Protein AF-A0A6N7GK75-F1 (afdb_monomer)

Nearest PDB structures (foldseek):
  8dzj-assembly1_B  TM=4.860E-01  e=2.287E+00  Sulfoacidibacillus thermotolerans
  5gw9-assembly1_A  TM=3.111E-01  e=2.171E+00  Homo sapiens

Foldseek 3Di:
DDDPPVLLPLLVCLLQLLLQLLVCLVVQDDPDFDDLVSSLVSSLVSCVVVVHAPDSVRSSVSSVSSSVLLVVLCVVVVNFDPDPCTCPVSRNPDDSNRVSVSSNVSSVVSVVVSVPPDPDPPDD

Secondary structure (DSSP, 8-state):
-PPPTTTTTHHHHHHHHHHHHHHHHHHH--SSSPPHHHHHHHHHHHHHHTT-SSSHHHHHHHHHHHHHHHHHHHHHTTSS-SSSSTTHHHHHH--HHHHHHHHHHHHHHHHHHHHHS--PPPP-

pLDDT: mean 82.88, std 17.79, range [31.0, 97.69]

Structure (mmCIF, N/CA/C/O backbone):
data_AF-A0A6N7GK75-F1
#
_entry.id   AF-A0A6N7GK75-F1
#
loop_
_atom_site.group_PDB
_atom_site.id
_atom_site.type_symbol
_atom_site.label_atom_id
_atom_site.label_alt_id
_atom_site.label_comp_id
_atom_site.label_asym_id
_atom_site.label_entity_id
_atom_site.label_seq_id
_atom_site.pdbx_PDB_ins_code
_atom_site.Cartn_x
_atom_site.Cartn_y
_atom_site.Cartn_z
_atom_site.occupancy
_atom_site.B_iso_or_equiv
_atom_site.auth_seq_id
_atom_site.auth_comp_id
_atom_site.auth_asym_id
_atom_site.auth_atom_id
_atom_site.pdbx_PDB_model_num
ATOM 1 N N . MET A 1 1 ? -11.397 -17.086 -14.478 1.00 39.00 1 MET A N 1
ATOM 2 C CA . MET A 1 1 ? -11.093 -15.779 -15.097 1.00 39.00 1 MET A CA 1
ATOM 3 C C . MET A 1 1 ? -9.633 -15.848 -15.513 1.00 39.00 1 MET A C 1
ATOM 5 O O . MET A 1 1 ? -8.797 -16.042 -14.644 1.00 39.00 1 MET A O 1
ATOM 9 N N . ALA A 1 2 ? -9.339 -15.885 -16.812 1.00 31.00 2 ALA A N 1
ATOM 10 C CA . ALA A 1 2 ? -7.962 -16.003 -17.292 1.00 31.00 2 ALA A CA 1
ATOM 11 C C . ALA A 1 2 ? -7.287 -14.628 -17.196 1.00 31.00 2 ALA A C 1
ATOM 13 O O . ALA A 1 2 ? -7.790 -13.661 -17.767 1.00 31.00 2 ALA A O 1
ATOM 14 N N . TYR A 1 3 ? -6.197 -14.534 -16.434 1.00 37.91 3 TYR A N 1
ATOM 15 C CA . TYR A 1 3 ? -5.393 -13.317 -16.343 1.00 37.91 3 TYR A CA 1
ATOM 16 C C . TYR A 1 3 ? -4.619 -13.132 -17.659 1.00 37.91 3 TYR A C 1
ATOM 18 O O . TYR A 1 3 ? -4.033 -14.101 -18.144 1.00 37.91 3 TYR A O 1
ATOM 26 N N . PRO A 1 4 ? -4.612 -11.933 -18.269 1.00 38.19 4 PRO A N 1
ATOM 27 C CA . PRO A 1 4 ? -3.875 -11.699 -19.505 1.00 38.19 4 PRO A CA 1
ATOM 28 C C . PRO A 1 4 ? -2.371 -11.911 -19.280 1.00 38.19 4 PRO A C 1
ATOM 30 O O . PRO A 1 4 ? -1.820 -11.453 -18.278 1.00 38.19 4 PRO A O 1
ATOM 33 N N . GLU A 1 5 ? -1.704 -12.558 -20.240 1.00 38.81 5 GLU A N 1
ATOM 34 C CA . GLU A 1 5 ? -0.301 -13.025 -20.210 1.00 38.81 5 GLU A CA 1
ATOM 35 C C . GLU A 1 5 ? 0.775 -11.924 -20.012 1.00 38.81 5 GLU A C 1
ATOM 37 O O . GLU A 1 5 ? 1.971 -12.199 -20.029 1.00 38.81 5 GLU A O 1
ATOM 42 N N . GLY A 1 6 ? 0.381 -10.673 -19.751 1.00 37.44 6 GLY A N 1
ATOM 43 C CA . GLY A 1 6 ? 1.260 -9.575 -19.328 1.00 37.44 6 GLY A CA 1
ATOM 44 C C . GLY A 1 6 ? 1.197 -9.223 -17.833 1.00 37.44 6 GLY A C 1
ATOM 45 O O . GLY A 1 6 ? 2.103 -8.558 -17.337 1.00 37.44 6 GLY A O 1
ATOM 46 N N . ALA A 1 7 ? 0.177 -9.684 -17.098 1.00 42.62 7 ALA A N 1
ATOM 47 C CA . ALA A 1 7 ? -0.054 -9.357 -15.681 1.00 42.62 7 ALA A CA 1
ATOM 48 C C . ALA A 1 7 ? 0.894 -10.091 -14.705 1.00 42.62 7 ALA A C 1
ATOM 50 O O . ALA A 1 7 ? 0.948 -9.786 -13.517 1.00 42.62 7 ALA A O 1
ATOM 51 N N . SER A 1 8 ? 1.677 -11.054 -15.201 1.00 46.59 8 SER A N 1
ATOM 52 C CA . SER A 1 8 ? 2.423 -12.002 -14.364 1.00 46.59 8 SER A CA 1
ATOM 53 C C . SER A 1 8 ? 3.718 -11.458 -13.740 1.00 46.59 8 SER A C 1
ATOM 55 O O . SER A 1 8 ? 4.231 -12.091 -12.820 1.00 46.59 8 SER A O 1
ATOM 57 N N . ARG A 1 9 ? 4.286 -10.331 -14.205 1.00 49.16 9 ARG A N 1
ATOM 58 C CA . ARG A 1 9 ? 5.576 -9.817 -13.676 1.00 49.16 9 ARG A CA 1
ATOM 59 C C . ARG A 1 9 ? 5.445 -8.695 -12.652 1.00 49.16 9 ARG A C 1
ATOM 61 O O . ARG A 1 9 ? 6.328 -8.532 -11.816 1.00 49.16 9 ARG A O 1
ATOM 68 N N . THR A 1 10 ? 4.383 -7.905 -12.702 1.00 55.31 10 THR A N 1
ATOM 69 C CA . THR A 1 10 ? 4.203 -6.794 -11.758 1.00 55.31 10 THR A CA 1
ATOM 70 C C . THR A 1 10 ? 3.588 -7.262 -10.444 1.00 55.31 10 THR A C 1
ATOM 72 O O . THR A 1 10 ? 3.991 -6.792 -9.378 1.00 55.31 10 THR A O 1
ATOM 75 N N . TRP A 1 11 ? 2.745 -8.299 -10.491 1.00 64.69 11 TRP A N 1
ATOM 76 C CA . TRP A 1 11 ? 2.251 -8.988 -9.296 1.00 64.69 11 TRP A CA 1
ATOM 77 C C . TRP A 1 11 ? 3.385 -9.607 -8.472 1.00 64.69 11 TRP A C 1
ATOM 79 O O . TRP A 1 11 ? 3.338 -9.542 -7.249 1.00 64.69 11 TRP A O 1
ATOM 89 N N . SER A 1 12 ? 4.462 -10.107 -9.099 1.00 73.62 12 SER A N 1
ATOM 90 C CA . SER A 1 12 ? 5.619 -10.621 -8.346 1.00 73.62 12 SER A CA 1
ATOM 91 C C . SER A 1 12 ? 6.381 -9.548 -7.562 1.00 73.62 12 SER A C 1
ATOM 93 O O . SER A 1 12 ? 6.984 -9.867 -6.545 1.00 73.62 12 SER A O 1
ATOM 95 N N . THR A 1 13 ? 6.339 -8.282 -7.994 1.00 85.19 13 THR A N 1
ATOM 96 C CA . THR A 1 13 ? 6.986 -7.162 -7.282 1.00 85.19 13 THR A CA 1
ATOM 97 C C . THR A 1 13 ? 6.076 -6.483 -6.256 1.00 85.19 13 THR A C 1
ATOM 99 O O . THR A 1 13 ? 6.563 -5.791 -5.363 1.00 85.19 13 THR A O 1
ATOM 102 N N . GLY A 1 14 ? 4.759 -6.691 -6.352 1.00 90.25 14 GLY A N 1
ATOM 103 C CA . GLY A 1 14 ? 3.760 -6.107 -5.455 1.00 90.25 14 GLY A CA 1
ATOM 104 C C . GLY A 1 14 ? 4.026 -6.364 -3.964 1.00 90.25 14 GLY A C 1
ATOM 105 O O . GLY A 1 14 ? 3.971 -5.416 -3.181 1.00 90.25 14 GLY A O 1
ATOM 106 N N . PRO A 1 15 ? 4.369 -7.591 -3.523 1.00 95.44 15 PRO A N 1
ATOM 107 C CA . PRO A 1 15 ? 4.630 -7.851 -2.109 1.00 95.44 15 PRO A CA 1
ATOM 108 C C . PRO A 1 15 ? 5.823 -7.077 -1.534 1.00 95.44 15 PRO A C 1
ATOM 110 O O . PRO A 1 15 ? 5.787 -6.644 -0.378 1.00 95.44 15 PRO A O 1
ATOM 113 N N . ASP A 1 16 ? 6.875 -6.877 -2.324 1.00 95.44 16 ASP A N 1
ATOM 114 C CA . ASP A 1 16 ? 8.044 -6.103 -1.897 1.00 95.44 16 ASP A CA 1
ATOM 115 C C . ASP A 1 16 ? 7.702 -4.618 -1.809 1.00 95.44 16 ASP A C 1
ATOM 117 O O . ASP A 1 16 ? 8.013 -3.973 -0.806 1.00 95.44 16 ASP A O 1
ATOM 121 N N . LEU A 1 17 ? 6.945 -4.114 -2.788 1.00 96.44 17 LEU A N 1
ATOM 122 C CA . LEU A 1 17 ? 6.398 -2.761 -2.758 1.00 96.44 17 LEU A CA 1
ATOM 123 C C . LEU A 1 17 ? 5.495 -2.530 -1.543 1.00 96.44 17 LEU A C 1
ATOM 125 O O . LEU A 1 17 ? 5.627 -1.495 -0.903 1.00 96.44 17 LEU A O 1
ATOM 129 N N . LEU A 1 18 ? 4.626 -3.477 -1.172 1.00 97.19 18 LEU A N 1
ATOM 130 C CA . LEU A 1 18 ? 3.797 -3.369 0.036 1.00 97.19 18 LEU A CA 1
ATOM 131 C C . LEU A 1 18 ? 4.631 -3.399 1.322 1.00 97.19 18 LEU A C 1
ATOM 133 O O . LEU A 1 18 ? 4.344 -2.655 2.257 1.00 97.19 18 LEU A O 1
ATOM 137 N N . THR A 1 19 ? 5.671 -4.232 1.378 1.00 97.69 19 THR A N 1
ATOM 138 C CA . THR A 1 19 ? 6.553 -4.311 2.555 1.00 97.69 19 THR A CA 1
ATOM 139 C C . THR A 1 19 ? 7.258 -2.980 2.792 1.00 97.69 19 THR A C 1
ATOM 141 O O . THR A 1 19 ? 7.203 -2.438 3.895 1.00 97.69 19 THR A O 1
ATOM 144 N N . GLU A 1 20 ? 7.859 -2.422 1.744 1.00 97.69 20 GLU A N 1
ATOM 145 C CA . GLU A 1 20 ? 8.520 -1.122 1.815 1.00 97.69 20 GLU A CA 1
ATOM 146 C C . GLU A 1 20 ? 7.499 0.008 2.036 1.00 97.69 20 GLU A C 1
ATOM 148 O O . GLU A 1 20 ? 7.729 0.902 2.850 1.00 97.69 20 GLU A O 1
ATOM 153 N N . ALA A 1 21 ? 6.320 -0.062 1.403 1.00 97.31 21 ALA A N 1
ATOM 154 C CA . ALA A 1 21 ? 5.235 0.898 1.607 1.00 97.31 21 ALA A CA 1
ATOM 155 C C . ALA A 1 21 ? 4.816 0.979 3.080 1.00 97.31 21 ALA A C 1
ATOM 157 O O . ALA A 1 21 ? 4.630 2.080 3.594 1.00 97.31 21 ALA A O 1
ATOM 158 N N . ALA A 1 22 ? 4.703 -0.159 3.775 1.00 96.88 22 ALA A N 1
ATOM 159 C CA . ALA A 1 22 ? 4.378 -0.194 5.200 1.00 96.88 22 ALA A CA 1
ATOM 160 C C . ALA A 1 22 ? 5.416 0.561 6.048 1.00 96.88 22 ALA A C 1
ATOM 162 O O . ALA A 1 22 ? 5.038 1.298 6.961 1.00 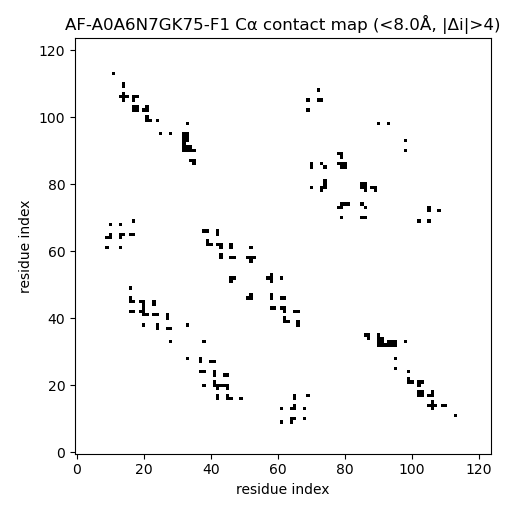96.88 22 ALA A O 1
ATOM 163 N N . ALA A 1 23 ? 6.704 0.421 5.716 1.00 96.31 23 ALA A N 1
ATOM 164 C CA . ALA A 1 23 ? 7.801 1.089 6.412 1.00 96.31 23 ALA A CA 1
ATOM 165 C C . ALA A 1 23 ? 7.832 2.606 6.158 1.00 96.31 23 ALA A C 1
ATOM 167 O O . ALA A 1 23 ? 8.092 3.378 7.082 1.00 96.31 23 ALA A O 1
ATOM 168 N N . VAL A 1 24 ? 7.524 3.054 4.933 1.00 95.69 24 VAL A N 1
ATOM 169 C CA . VAL A 1 24 ? 7.541 4.487 4.572 1.00 95.69 24 VAL A CA 1
ATOM 170 C C . VAL A 1 24 ? 6.230 5.219 4.866 1.00 95.69 24 VAL A C 1
ATOM 172 O O . VAL A 1 24 ? 6.229 6.448 4.963 1.00 95.69 24 VAL A O 1
ATOM 175 N N . LEU A 1 25 ? 5.115 4.501 5.051 1.00 94.06 25 LEU A N 1
ATOM 176 C CA . LEU A 1 25 ? 3.794 5.076 5.325 1.00 94.06 25 LEU A CA 1
ATOM 177 C C . LEU A 1 25 ? 3.772 6.124 6.459 1.00 94.06 25 LEU A C 1
ATOM 179 O O . LEU A 1 25 ? 3.168 7.174 6.239 1.00 94.06 25 LEU A O 1
ATOM 183 N N . PRO A 1 26 ? 4.428 5.942 7.629 1.00 93.88 26 PRO A N 1
ATOM 184 C CA . PRO A 1 26 ? 4.419 6.969 8.676 1.00 93.88 26 PRO A CA 1
ATOM 185 C C . PRO A 1 26 ? 5.090 8.285 8.263 1.00 93.88 26 PRO A C 1
ATOM 187 O O . PRO A 1 26 ? 4.748 9.327 8.807 1.00 93.88 26 PRO A O 1
ATOM 190 N N . ALA A 1 27 ? 6.016 8.265 7.300 1.00 93.00 27 ALA A N 1
ATOM 191 C CA . ALA A 1 27 ? 6.637 9.478 6.765 1.00 93.00 27 ALA A CA 1
ATOM 192 C C . ALA A 1 27 ? 5.800 10.142 5.653 1.00 93.00 27 ALA A C 1
ATOM 194 O O . ALA A 1 27 ? 6.089 11.269 5.244 1.00 93.00 27 ALA A O 1
ATOM 195 N N . VAL A 1 28 ? 4.798 9.436 5.120 1.00 93.19 28 VAL A N 1
ATOM 196 C CA . VAL A 1 28 ? 3.859 9.948 4.109 1.00 93.19 28 VAL A CA 1
ATOM 197 C C . VAL A 1 28 ? 2.612 10.522 4.767 1.00 93.19 28 VAL A C 1
ATOM 199 O O . VAL A 1 28 ? 2.128 11.577 4.359 1.00 93.19 28 VAL A O 1
ATOM 202 N N . VAL A 1 29 ? 2.096 9.830 5.781 1.00 90.62 29 VAL A N 1
ATOM 203 C CA . VAL A 1 29 ? 0.931 10.264 6.546 1.00 90.62 29 VAL A CA 1
ATOM 204 C C . VAL A 1 29 ? 1.354 11.424 7.444 1.00 90.62 29 VAL A C 1
ATOM 206 O O . VAL A 1 29 ? 2.269 11.304 8.253 1.00 90.62 29 VAL A O 1
ATOM 209 N N . GLY A 1 30 ? 0.706 12.575 7.270 1.00 80.56 30 GLY A N 1
ATOM 210 C CA . GLY A 1 30 ? 0.916 13.738 8.130 1.00 80.56 30 GLY A CA 1
ATOM 211 C C . GLY A 1 30 ? 0.255 13.564 9.503 1.00 80.56 30 GLY A C 1
ATOM 212 O O . GLY A 1 30 ? 0.225 12.485 10.088 1.00 80.56 30 GLY A O 1
ATOM 213 N N . ARG A 1 31 ? -0.333 14.642 10.031 1.00 76.69 31 ARG A N 1
ATOM 214 C CA . ARG A 1 31 ? -1.187 14.563 11.226 1.00 76.69 31 ARG A CA 1
ATOM 215 C C . ARG A 1 31 ? -2.623 14.270 10.790 1.00 76.69 31 ARG A C 1
ATOM 217 O O . ARG A 1 31 ? -3.260 15.147 10.215 1.00 76.69 31 ARG A O 1
ATOM 224 N N . GLY A 1 32 ? -3.127 13.063 11.047 1.00 80.94 32 GLY A N 1
ATOM 225 C CA . GLY A 1 32 ? -4.520 12.712 10.755 1.00 80.94 32 GLY A CA 1
ATOM 226 C C . GLY A 1 32 ? -4.753 11.233 10.433 1.00 80.94 32 GLY A C 1
ATOM 227 O O . GLY A 1 32 ? -3.827 10.427 10.541 1.00 80.94 32 GLY A O 1
ATOM 228 N N . PRO A 1 33 ? -5.996 10.872 10.061 1.00 85.75 33 PRO A N 1
ATOM 229 C CA . PRO A 1 33 ? -6.325 9.528 9.602 1.00 85.75 33 PRO A CA 1
ATOM 230 C C . PRO A 1 33 ? -5.655 9.237 8.257 1.00 85.75 33 PRO A C 1
ATOM 232 O O . PRO A 1 33 ? -5.527 10.129 7.415 1.00 85.75 33 PRO A O 1
ATOM 235 N N . VAL A 1 34 ? -5.276 7.976 8.045 1.00 90.19 34 VAL A N 1
ATOM 236 C CA . VAL A 1 34 ? -4.666 7.538 6.786 1.00 90.19 34 VAL A CA 1
ATOM 237 C C . VAL A 1 34 ? -5.702 7.609 5.668 1.00 90.19 34 VAL A C 1
ATOM 239 O O . VAL A 1 34 ? -6.810 7.085 5.777 1.00 90.19 34 VAL A O 1
ATOM 242 N N . ARG A 1 35 ? -5.331 8.230 4.554 1.00 90.44 35 ARG A N 1
ATOM 243 C CA . ARG A 1 35 ? -6.147 8.316 3.343 1.00 90.44 35 ARG A CA 1
ATOM 244 C C . ARG A 1 35 ? -5.638 7.357 2.280 1.00 90.44 35 ARG A C 1
ATOM 246 O O . ARG A 1 35 ? -4.450 7.075 2.179 1.00 90.44 35 ARG A O 1
ATOM 253 N N . TRP A 1 36 ? -6.539 6.945 1.392 1.00 90.06 36 TRP A N 1
ATOM 254 C CA . TRP A 1 36 ? -6.206 6.069 0.262 1.00 90.06 36 TRP A CA 1
ATOM 255 C C . TRP A 1 36 ? -5.047 6.604 -0.596 1.00 90.06 36 TRP A C 1
ATOM 257 O O . TRP A 1 36 ? -4.143 5.866 -0.972 1.00 90.06 36 TRP A O 1
ATOM 267 N N . VAL A 1 37 ? -5.033 7.919 -0.836 1.00 91.69 37 VAL A N 1
ATOM 268 C CA . VAL A 1 37 ? -3.969 8.598 -1.592 1.00 91.69 37 VAL A CA 1
ATOM 269 C C . VAL A 1 37 ? -2.600 8.520 -0.907 1.00 91.69 37 VAL A C 1
ATOM 271 O O . VAL A 1 37 ? -1.578 8.537 -1.580 1.00 91.69 37 VAL A O 1
ATOM 274 N N . GLU A 1 38 ? -2.558 8.413 0.422 1.00 94.56 38 GLU A N 1
ATOM 275 C CA . GLU A 1 38 ? -1.307 8.299 1.181 1.00 94.56 38 GLU A CA 1
ATOM 276 C C . GLU A 1 38 ? -0.739 6.883 1.086 1.00 94.56 38 GLU A C 1
ATOM 278 O O . GLU A 1 38 ? 0.474 6.723 1.006 1.00 94.56 38 GLU A O 1
ATOM 283 N N . ILE A 1 39 ? -1.603 5.867 0.999 1.00 94.62 39 ILE A N 1
ATOM 284 C CA . ILE A 1 39 ? -1.189 4.485 0.722 1.00 94.62 39 ILE A CA 1
ATOM 285 C C . ILE A 1 39 ? -0.609 4.397 -0.692 1.00 94.62 39 ILE A C 1
ATOM 287 O O . ILE A 1 39 ? 0.502 3.904 -0.864 1.00 94.62 39 ILE A O 1
ATOM 291 N N . HIS A 1 40 ? -1.301 4.955 -1.693 1.00 95.38 40 HIS A N 1
ATOM 292 C CA . HIS A 1 40 ? -0.778 5.038 -3.063 1.00 95.38 40 HIS A CA 1
ATOM 293 C C . HIS A 1 40 ? 0.577 5.757 -3.120 1.00 95.38 40 HIS A C 1
ATOM 295 O O . HIS A 1 40 ? 1.536 5.249 -3.698 1.00 95.38 40 HIS A O 1
ATOM 301 N N . ALA A 1 41 ? 0.691 6.907 -2.450 1.00 96.56 41 ALA A N 1
ATOM 302 C CA . ALA A 1 41 ? 1.934 7.665 -2.387 1.00 96.56 41 ALA A CA 1
ATOM 303 C C . ALA A 1 41 ? 3.062 6.900 -1.671 1.00 96.56 41 ALA A C 1
ATOM 305 O O . ALA A 1 41 ? 4.216 6.995 -2.094 1.00 96.56 41 ALA A O 1
ATOM 306 N N . ALA A 1 42 ? 2.753 6.134 -0.621 1.00 97.50 42 ALA A N 1
ATOM 307 C CA . ALA A 1 42 ? 3.714 5.265 0.057 1.00 97.50 42 ALA A CA 1
ATOM 308 C C . ALA A 1 42 ? 4.219 4.150 -0.868 1.00 97.50 42 ALA A C 1
ATOM 310 O O . ALA A 1 42 ? 5.427 3.940 -0.952 1.00 97.50 42 ALA A O 1
ATOM 311 N N . ILE A 1 43 ? 3.333 3.515 -1.637 1.00 97.50 43 ILE A N 1
ATOM 312 C CA . ILE A 1 43 ? 3.707 2.501 -2.635 1.00 97.50 43 ILE A CA 1
ATOM 313 C C . ILE A 1 43 ? 4.556 3.116 -3.757 1.00 97.50 43 ILE A C 1
ATOM 315 O O . ILE A 1 43 ? 5.586 2.564 -4.141 1.00 97.50 43 ILE A O 1
ATOM 319 N N . TYR A 1 44 ? 4.185 4.294 -4.263 1.00 97.25 44 TYR A N 1
ATOM 320 C CA . TYR A 1 44 ? 4.995 4.996 -5.259 1.00 97.25 44 TYR A CA 1
ATOM 321 C C . TYR A 1 44 ? 6.395 5.339 -4.720 1.00 97.25 44 TYR A C 1
ATOM 323 O O . TYR A 1 44 ? 7.393 5.187 -5.429 1.00 97.25 44 TYR A O 1
ATOM 331 N N . ARG A 1 45 ? 6.497 5.780 -3.457 1.00 97.69 45 ARG A N 1
ATOM 332 C CA . ARG A 1 45 ? 7.793 6.016 -2.803 1.00 97.69 45 ARG A CA 1
ATOM 333 C C . ARG A 1 45 ? 8.588 4.725 -2.636 1.00 97.69 45 ARG A C 1
ATOM 335 O O . ARG A 1 45 ? 9.776 4.751 -2.929 1.00 97.69 45 ARG A O 1
ATOM 342 N N . ALA A 1 46 ? 7.946 3.620 -2.267 1.00 97.38 46 ALA A N 1
ATOM 343 C CA . ALA A 1 46 ? 8.578 2.305 -2.216 1.00 97.38 46 ALA A CA 1
ATOM 344 C C . ALA A 1 46 ? 9.180 1.905 -3.572 1.00 97.38 46 ALA A C 1
ATOM 346 O O . ALA A 1 46 ? 10.337 1.495 -3.634 1.00 97.38 46 ALA A O 1
ATOM 347 N N . ALA A 1 47 ? 8.452 2.119 -4.675 1.00 95.94 47 ALA A N 1
ATOM 348 C CA . ALA A 1 47 ? 8.976 1.864 -6.016 1.00 95.94 47 ALA A CA 1
ATOM 349 C C . ALA A 1 47 ? 10.218 2.716 -6.325 1.00 95.94 47 ALA A C 1
ATOM 351 O O . ALA A 1 47 ? 11.183 2.215 -6.899 1.00 95.94 47 ALA A O 1
ATOM 352 N N . CYS A 1 48 ? 10.227 3.988 -5.910 1.00 95.81 48 CYS A N 1
ATOM 353 C CA . CYS A 1 48 ? 11.410 4.842 -6.022 1.00 95.81 48 CYS A CA 1
ATOM 354 C C . CYS A 1 48 ? 12.585 4.328 -5.172 1.00 95.81 48 CYS A C 1
ATOM 356 O O . CYS A 1 48 ? 13.695 4.251 -5.692 1.00 95.81 48 CYS A O 1
ATOM 358 N N . THR A 1 49 ? 12.353 3.968 -3.905 1.00 95.81 49 THR A N 1
ATOM 359 C CA . THR A 1 49 ? 13.393 3.480 -2.980 1.00 95.81 49 THR A CA 1
ATOM 360 C C . THR A 1 49 ? 14.037 2.190 -3.480 1.00 95.81 49 THR A C 1
ATOM 362 O O . THR A 1 49 ? 15.258 2.068 -3.477 1.00 95.81 49 THR A O 1
ATOM 365 N N . LEU A 1 50 ? 13.227 1.249 -3.968 1.00 94.00 50 LEU A N 1
ATOM 366 C CA . LEU A 1 50 ? 13.694 -0.045 -4.469 1.00 94.00 50 LEU A CA 1
ATOM 367 C C . LEU A 1 50 ? 14.271 0.027 -5.893 1.00 94.00 50 LEU A C 1
ATOM 369 O O . LEU A 1 50 ? 14.669 -0.996 -6.447 1.00 94.00 50 LEU A O 1
ATOM 373 N N . GLY A 1 51 ? 14.288 1.207 -6.522 1.00 92.56 51 GLY A N 1
ATOM 374 C CA . GLY A 1 51 ? 14.734 1.360 -7.909 1.00 92.56 51 GLY A CA 1
ATOM 375 C C . GLY A 1 51 ? 13.846 0.627 -8.923 1.00 92.56 51 GLY A C 1
ATOM 376 O O . GLY A 1 51 ? 14.293 0.312 -10.026 1.00 92.56 51 GLY A O 1
ATOM 377 N N . MET A 1 52 ? 12.589 0.348 -8.571 1.00 92.38 52 MET A N 1
ATOM 378 C CA . MET A 1 52 ? 11.626 -0.313 -9.446 1.00 92.38 52 MET A CA 1
ATOM 379 C C . MET A 1 52 ? 10.991 0.691 -10.413 1.00 92.38 52 MET A C 1
ATOM 381 O O . MET A 1 52 ? 10.773 1.863 -10.100 1.00 92.38 52 MET A O 1
ATOM 385 N N . GLY A 1 53 ? 10.670 0.223 -11.620 1.00 89.19 53 GLY A N 1
ATOM 386 C CA . GLY A 1 53 ? 10.102 1.059 -12.674 1.00 89.19 53 GLY A CA 1
ATOM 387 C C . GLY A 1 53 ? 11.140 1.946 -13.378 1.00 89.19 53 GLY A C 1
ATOM 388 O O . GLY A 1 53 ? 11.890 2.712 -12.771 1.00 89.19 53 GLY A O 1
ATOM 389 N N . ARG A 1 54 ? 11.142 1.855 -14.711 1.00 89.50 54 ARG A N 1
ATOM 390 C CA . ARG A 1 54 ? 12.092 2.542 -15.609 1.00 89.50 54 ARG A CA 1
ATOM 391 C C . ARG A 1 54 ? 11.958 4.067 -15.593 1.00 89.50 54 ARG A C 1
ATOM 393 O O . ARG A 1 54 ? 12.943 4.776 -15.743 1.00 89.50 54 ARG A O 1
ATOM 400 N N . ASP A 1 55 ? 10.740 4.558 -15.415 1.00 93.31 55 ASP A N 1
ATOM 401 C CA . ASP A 1 55 ? 10.394 5.972 -15.465 1.00 93.31 55 ASP A CA 1
ATOM 402 C C . ASP A 1 55 ? 9.207 6.270 -14.534 1.00 93.31 55 ASP A C 1
ATOM 404 O O . ASP A 1 55 ? 8.629 5.374 -13.908 1.00 93.31 55 ASP A O 1
ATOM 408 N N . ARG A 1 56 ? 8.844 7.553 -14.423 1.00 94.62 56 ARG A N 1
ATOM 409 C CA . ARG A 1 56 ? 7.718 7.995 -13.589 1.00 94.62 56 ARG A CA 1
ATOM 410 C C . ARG A 1 56 ? 6.388 7.318 -13.981 1.00 94.62 56 ARG A C 1
ATOM 412 O O . ARG A 1 56 ? 5.728 6.817 -13.072 1.00 94.62 56 ARG A O 1
ATOM 419 N N . PRO A 1 57 ? 5.975 7.262 -15.264 1.00 95.12 57 PRO A N 1
ATOM 420 C CA . PRO A 1 57 ? 4.758 6.546 -15.663 1.00 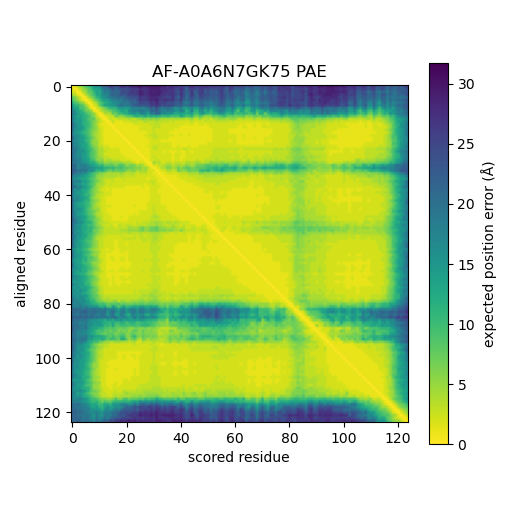95.12 57 PRO A CA 1
ATOM 421 C C . PRO A 1 57 ? 4.747 5.064 -15.273 1.00 95.12 57 PRO A C 1
ATOM 423 O O . PRO A 1 57 ? 3.721 4.542 -14.848 1.00 95.12 57 PRO A O 1
ATOM 426 N N . HIS A 1 58 ? 5.877 4.368 -15.393 1.00 91.94 58 HIS A N 1
ATOM 427 C CA . HIS A 1 58 ? 5.991 2.970 -14.994 1.00 91.94 58 HIS A CA 1
ATOM 428 C C . HIS A 1 58 ? 5.854 2.804 -13.475 1.00 91.94 58 HIS A C 1
ATOM 430 O O . HIS A 1 58 ? 5.136 1.914 -13.036 1.00 91.94 58 HIS A O 1
ATOM 436 N N . ARG A 1 59 ? 6.453 3.686 -12.667 1.00 93.81 59 ARG A N 1
ATOM 437 C CA . ARG A 1 59 ? 6.294 3.654 -11.200 1.00 93.81 59 ARG A CA 1
ATOM 438 C C . ARG A 1 59 ? 4.865 3.920 -10.746 1.00 93.81 59 ARG A C 1
ATOM 440 O O . ARG A 1 59 ? 4.407 3.282 -9.808 1.00 93.81 59 ARG A O 1
ATOM 447 N N . LEU A 1 60 ? 4.164 4.840 -11.409 1.00 93.88 60 LEU A N 1
ATOM 448 C CA . LEU A 1 60 ? 2.749 5.091 -11.129 1.00 93.88 60 LEU A CA 1
ATOM 449 C C . LEU A 1 60 ? 1.896 3.858 -11.437 1.00 93.88 60 LEU A C 1
ATOM 451 O O . LEU A 1 60 ? 1.111 3.465 -10.588 1.00 93.88 60 LEU A O 1
ATOM 455 N N . ARG A 1 61 ? 2.130 3.195 -12.578 1.00 93.50 6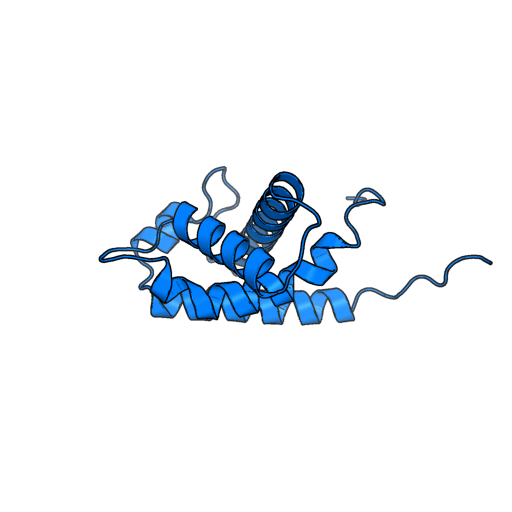1 ARG A N 1
ATOM 456 C CA . ARG A 1 61 ? 1.448 1.932 -12.903 1.00 93.50 61 ARG A CA 1
ATOM 457 C C . ARG A 1 61 ? 1.716 0.833 -11.878 1.00 93.50 61 ARG A C 1
ATOM 459 O O . ARG A 1 61 ? 0.775 0.207 -11.419 1.00 93.50 61 ARG A O 1
ATOM 466 N N . LEU A 1 62 ? 2.973 0.645 -11.464 1.00 93.06 62 LEU A N 1
ATOM 467 C CA . LEU A 1 62 ? 3.310 -0.307 -10.396 1.00 93.06 62 LEU A CA 1
ATOM 468 C C . LEU A 1 62 ? 2.578 0.021 -9.090 1.00 93.06 62 LEU A C 1
ATOM 470 O O . LEU A 1 62 ? 2.127 -0.887 -8.396 1.00 93.06 62 LEU A O 1
ATOM 474 N N . ALA A 1 63 ? 2.459 1.309 -8.756 1.00 94.69 63 ALA A N 1
ATOM 475 C CA . ALA A 1 63 ? 1.732 1.745 -7.574 1.00 94.69 63 ALA A CA 1
ATOM 476 C C . ALA A 1 63 ? 0.223 1.488 -7.673 1.00 94.69 63 ALA A C 1
ATOM 478 O O . ALA A 1 63 ? -0.351 1.002 -6.702 1.00 94.69 63 ALA A O 1
ATOM 479 N N . ASP A 1 64 ? -0.395 1.759 -8.825 1.00 92.81 64 ASP A N 1
ATOM 480 C CA . ASP A 1 64 ? -1.809 1.460 -9.084 1.00 92.81 64 ASP A CA 1
ATOM 481 C C . ASP A 1 64 ? -2.076 -0.050 -8.976 1.00 92.81 64 ASP A C 1
ATOM 483 O O . ASP A 1 64 ? -2.914 -0.476 -8.189 1.00 92.81 64 ASP A O 1
ATOM 487 N N . GLU A 1 65 ? -1.289 -0.873 -9.671 1.00 92.88 65 GLU A N 1
ATOM 488 C CA . GLU A 1 65 ? -1.443 -2.335 -9.674 1.00 92.88 65 GLU A CA 1
ATOM 489 C C . GLU A 1 65 ? -1.221 -2.950 -8.281 1.00 92.88 65 GLU A C 1
ATOM 491 O O . GLU A 1 65 ? -1.929 -3.866 -7.865 1.00 92.88 65 GLU A O 1
ATOM 496 N N . THR A 1 66 ? -0.259 -2.426 -7.519 1.00 94.38 66 THR A N 1
ATOM 497 C CA . THR A 1 66 ? -0.004 -2.876 -6.141 1.00 94.38 66 THR A CA 1
ATOM 498 C C . THR A 1 66 ? -1.114 -2.427 -5.188 1.00 94.38 66 THR A C 1
ATOM 500 O O . THR A 1 66 ? -1.423 -3.119 -4.217 1.00 94.38 66 THR A O 1
ATOM 503 N N . LEU A 1 67 ? -1.734 -1.275 -5.449 1.00 93.00 67 LEU A N 1
ATOM 504 C CA . LEU A 1 67 ? -2.878 -0.795 -4.682 1.00 93.00 67 LEU A CA 1
ATOM 505 C C . LEU A 1 67 ? -4.140 -1.618 -4.969 1.00 93.00 67 LEU A C 1
ATOM 507 O O . LEU A 1 67 ? -4.906 -1.887 -4.042 1.00 93.00 67 LEU A O 1
ATOM 511 N N . ASP A 1 68 ? -4.328 -2.072 -6.207 1.00 91.00 68 ASP A N 1
ATOM 512 C CA . ASP A 1 68 ? -5.365 -3.045 -6.563 1.00 91.00 68 ASP A CA 1
ATOM 513 C C . ASP A 1 68 ? -5.116 -4.380 -5.844 1.00 91.00 68 ASP A C 1
ATOM 515 O O . ASP A 1 68 ? -6.005 -4.893 -5.168 1.00 91.00 68 ASP A O 1
ATOM 519 N N . MET A 1 69 ? -3.873 -4.874 -5.839 1.00 91.94 69 MET A N 1
ATOM 520 C CA . MET A 1 69 ? -3.482 -6.077 -5.090 1.00 91.94 69 MET A CA 1
ATOM 521 C C . MET A 1 69 ? -3.751 -5.945 -3.574 1.00 91.94 69 MET A C 1
ATOM 523 O O . MET A 1 69 ? -4.204 -6.883 -2.910 1.00 91.94 69 MET A O 1
ATOM 527 N N . PHE A 1 70 ? -3.495 -4.770 -2.992 1.00 93.06 70 PHE A N 1
ATOM 528 C CA . PHE A 1 70 ? -3.843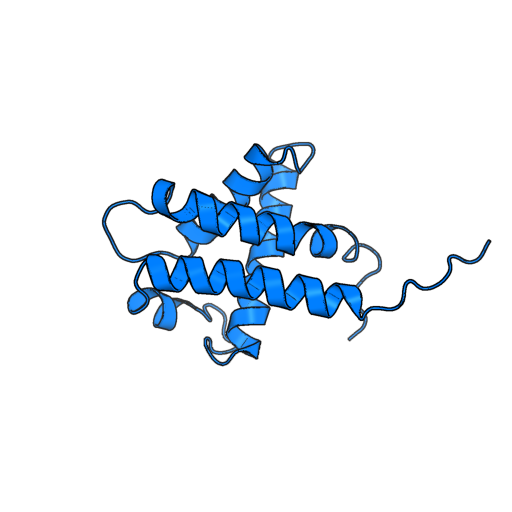 -4.491 -1.597 1.00 93.06 70 PHE A CA 1
ATOM 529 C C . PHE A 1 70 ? -5.358 -4.455 -1.376 1.00 93.06 70 PHE A C 1
ATOM 531 O O . PHE A 1 70 ? -5.851 -4.957 -0.368 1.00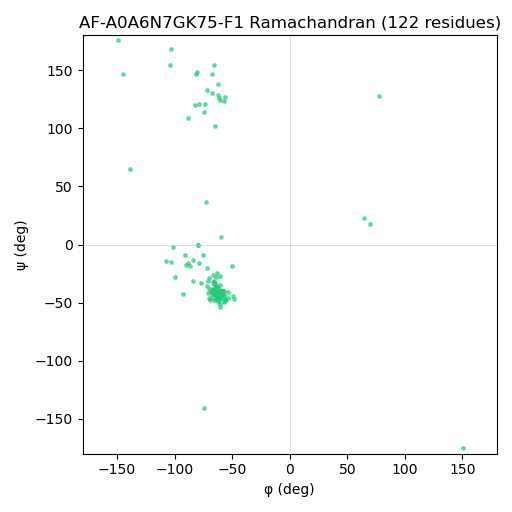 93.06 70 PHE A O 1
ATOM 538 N N . THR A 1 71 ? -6.101 -3.889 -2.323 1.00 90.75 71 THR A N 1
ATOM 539 C CA . THR A 1 71 ? -7.565 -3.846 -2.292 1.00 90.75 71 THR A CA 1
ATOM 540 C C . THR A 1 71 ? -8.163 -5.246 -2.286 1.00 90.75 71 THR A C 1
ATOM 542 O O . THR A 1 71 ? -9.015 -5.534 -1.446 1.00 90.75 71 THR A O 1
ATOM 545 N N . ASP A 1 72 ? -7.672 -6.123 -3.158 1.00 90.00 72 ASP A N 1
ATOM 546 C CA . ASP A 1 72 ? -8.099 -7.518 -3.235 1.00 90.00 72 ASP A CA 1
ATOM 547 C C . ASP A 1 72 ? -7.856 -8.250 -1.910 1.00 90.00 72 ASP A C 1
ATOM 549 O O . ASP A 1 72 ? -8.731 -8.980 -1.440 1.00 90.00 72 ASP A O 1
ATOM 553 N N . TYR A 1 73 ? -6.723 -7.986 -1.247 1.00 92.06 73 TYR A N 1
ATOM 554 C CA . TYR A 1 73 ? -6.471 -8.502 0.101 1.00 92.06 73 TYR A CA 1
ATOM 555 C C . TYR A 1 73 ? -7.482 -7.978 1.129 1.00 92.06 73 TYR A C 1
ATOM 557 O O . TYR A 1 73 ? -7.992 -8.747 1.940 1.00 92.06 73 TYR A O 1
ATOM 565 N N . LEU A 1 74 ? -7.792 -6.677 1.125 1.00 91.62 74 LEU A N 1
ATOM 566 C CA . LEU A 1 74 ? -8.762 -6.122 2.075 1.00 91.62 74 LEU A CA 1
ATOM 567 C C . LEU A 1 74 ? -10.149 -6.750 1.895 1.00 91.62 74 LEU A C 1
ATOM 569 O O . LEU A 1 74 ? -10.834 -7.009 2.885 1.00 91.62 74 LEU A O 1
ATOM 573 N N . VAL A 1 75 ? -10.555 -7.011 0.652 1.00 89.25 75 VAL A N 1
ATOM 574 C CA . VAL A 1 75 ? -11.822 -7.684 0.349 1.00 89.25 75 VAL A CA 1
ATOM 575 C C . VAL A 1 75 ? -11.778 -9.150 0.786 1.00 89.25 75 VAL A C 1
ATOM 577 O O . VAL A 1 75 ? -12.693 -9.598 1.477 1.00 89.25 75 VAL A O 1
ATOM 580 N N . SER A 1 76 ? -10.718 -9.893 0.452 1.00 89.25 76 SER A N 1
ATOM 581 C CA . SER A 1 76 ? -10.595 -11.314 0.814 1.00 89.25 76 SER A CA 1
ATOM 582 C C . SER A 1 76 ? -10.489 -11.537 2.327 1.00 89.25 76 SER A C 1
ATOM 584 O O . SER A 1 76 ? -11.016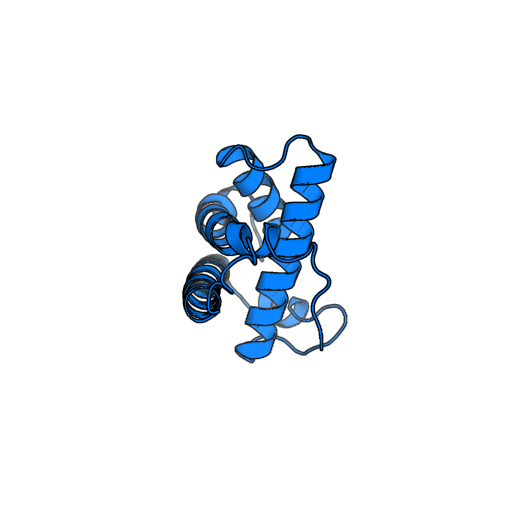 -12.521 2.844 1.00 89.25 76 SER A O 1
ATOM 586 N N . ALA A 1 77 ? -9.887 -10.592 3.053 1.00 89.50 77 ALA A N 1
ATOM 587 C CA . ALA A 1 77 ? -9.798 -10.589 4.510 1.00 89.50 77 ALA A CA 1
ATOM 588 C C . ALA A 1 77 ? -11.080 -10.091 5.211 1.00 89.50 77 ALA A C 1
ATOM 590 O O . ALA A 1 77 ? -11.111 -10.020 6.440 1.00 89.50 77 ALA A O 1
ATOM 591 N N . GLY A 1 78 ? -12.126 -9.710 4.464 1.00 88.31 78 GLY A N 1
ATOM 592 C CA . GLY A 1 78 ? -13.381 -9.192 5.022 1.00 88.31 78 GLY A CA 1
ATOM 593 C C . GLY A 1 78 ? -13.267 -7.805 5.668 1.00 88.31 78 GLY A C 1
ATOM 594 O O . GLY A 1 78 ? -14.133 -7.415 6.447 1.00 88.31 78 GLY A O 1
ATOM 595 N N . LEU A 1 79 ? -12.203 -7.055 5.363 1.00 86.69 79 LEU A N 1
ATOM 596 C CA . LEU A 1 79 ? -11.943 -5.707 5.885 1.00 86.69 79 LEU A CA 1
ATOM 597 C C . LEU A 1 79 ? -12.582 -4.605 5.029 1.00 86.69 79 LEU A C 1
ATOM 599 O O . LEU A 1 79 ? -12.679 -3.459 5.468 1.00 86.69 79 LEU A O 1
ATOM 603 N N . ALA A 1 80 ? -12.993 -4.936 3.807 1.00 85.00 80 ALA A N 1
ATOM 604 C CA . ALA A 1 80 ? -13.547 -4.002 2.842 1.00 85.00 80 ALA A CA 1
ATOM 605 C C . ALA A 1 80 ? -14.656 -4.649 1.997 1.00 85.00 80 ALA A C 1
ATOM 607 O O . ALA A 1 80 ? -14.597 -5.832 1.670 1.00 85.00 80 ALA A O 1
ATOM 608 N N . GLU A 1 81 ? -15.666 -3.867 1.610 1.00 79.50 81 GLU A N 1
ATOM 609 C CA . GLU A 1 81 ? -16.714 -4.330 0.688 1.00 79.50 81 GLU A CA 1
ATOM 610 C C . GLU A 1 81 ? -16.235 -4.262 -0.770 1.00 79.50 81 GLU A C 1
ATOM 612 O O . GLU A 1 81 ? -15.554 -3.305 -1.109 1.00 79.50 81 GLU A O 1
ATOM 617 N N . PRO A 1 82 ? -16.671 -5.147 -1.685 1.00 67.94 82 PRO A N 1
ATOM 618 C CA . PRO A 1 82 ? -16.250 -5.164 -3.098 1.00 67.94 82 PRO A CA 1
ATOM 619 C C . PRO A 1 82 ? -16.826 -4.019 -3.975 1.00 67.94 82 PRO A C 1
ATOM 621 O O . PRO A 1 82 ? -17.165 -4.212 -5.141 1.00 67.94 82 PRO A O 1
ATOM 624 N N . ARG A 1 83 ? -16.982 -2.800 -3.440 1.00 66.06 83 ARG A N 1
ATOM 625 C CA . ARG A 1 83 ? -17.540 -1.620 -4.138 1.00 66.06 83 ARG A CA 1
ATOM 626 C C . ARG A 1 83 ? -16.440 -0.637 -4.561 1.00 66.06 83 ARG A C 1
ATOM 628 O O . ARG A 1 83 ? -15.325 -0.713 -4.075 1.00 66.06 83 ARG A O 1
ATOM 635 N N . LYS A 1 84 ? -16.770 0.355 -5.408 1.00 57.03 84 LYS A N 1
ATOM 636 C CA . LYS A 1 84 ? -15.838 1.347 -6.017 1.0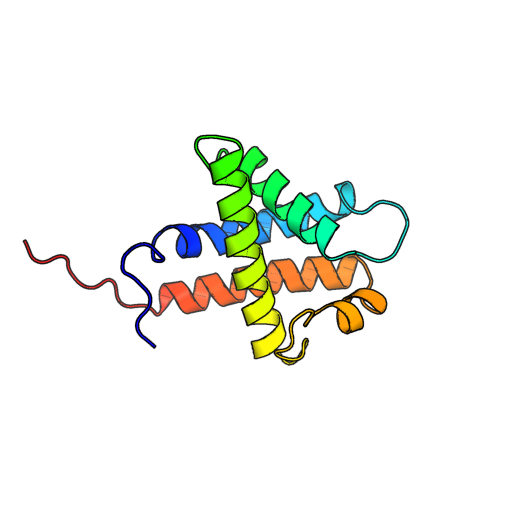0 57.03 84 LYS A CA 1
ATOM 637 C C . LYS A 1 84 ? -14.876 2.077 -5.053 1.00 57.03 84 LYS A C 1
ATOM 639 O O . LYS A 1 84 ? -13.893 2.648 -5.515 1.00 57.03 84 LYS A O 1
ATOM 644 N N . HIS A 1 85 ? -15.144 2.092 -3.745 1.00 62.00 85 HIS A N 1
ATOM 645 C CA . HIS A 1 85 ? -14.276 2.684 -2.717 1.00 62.00 85 HIS A CA 1
ATOM 646 C C . HIS A 1 85 ? -14.208 1.787 -1.471 1.00 62.00 85 HIS A C 1
ATOM 648 O O . HIS A 1 85 ? -14.676 2.177 -0.398 1.00 62.00 85 HIS A O 1
ATOM 654 N N . PRO A 1 86 ? -13.637 0.587 -1.615 1.00 60.56 86 PRO A N 1
ATOM 655 C CA . PRO A 1 86 ? -13.870 -0.539 -0.715 1.00 60.56 86 PRO A CA 1
ATOM 656 C C . PRO A 1 86 ? -13.327 -0.265 0.700 1.00 60.56 86 PRO A C 1
ATOM 658 O O . PRO A 1 86 ? -13.924 -0.661 1.698 1.00 60.56 86 PRO A O 1
ATOM 661 N N . ALA A 1 87 ? -12.252 0.522 0.800 1.00 65.19 87 ALA A N 1
ATOM 662 C CA . ALA A 1 87 ? -11.524 0.759 2.041 1.00 65.19 87 ALA A CA 1
ATOM 663 C C . ALA A 1 87 ? -11.829 2.096 2.744 1.00 65.19 87 ALA A C 1
ATOM 665 O O . ALA A 1 87 ? -11.264 2.352 3.806 1.00 65.19 87 ALA A O 1
ATOM 666 N N . ARG A 1 88 ? -12.679 2.983 2.192 1.00 69.06 88 ARG A N 1
ATOM 667 C CA . ARG A 1 88 ? -12.892 4.328 2.784 1.00 69.06 88 ARG A CA 1
ATOM 668 C C . ARG A 1 88 ? -13.471 4.266 4.199 1.00 69.06 88 ARG A C 1
ATOM 670 O O . ARG A 1 88 ? -13.032 5.029 5.053 1.00 69.06 88 ARG A O 1
ATOM 677 N N . GLY A 1 89 ? -14.426 3.365 4.437 1.00 70.62 89 GLY A N 1
ATOM 678 C CA . GLY A 1 89 ? -15.026 3.170 5.760 1.00 70.62 89 GLY A CA 1
ATOM 679 C C . GLY A 1 89 ? -14.033 2.588 6.766 1.00 70.62 89 GLY A C 1
ATOM 680 O O . GLY A 1 89 ? -13.899 3.109 7.867 1.00 70.62 89 GLY A O 1
ATOM 681 N N . TRP A 1 90 ? -13.273 1.569 6.356 1.00 77.75 90 TRP A N 1
ATOM 682 C CA . TRP A 1 90 ? -12.242 0.956 7.195 1.00 77.75 90 TRP A CA 1
ATOM 683 C C . TRP A 1 90 ? -11.127 1.946 7.562 1.00 77.75 90 TRP A C 1
ATOM 685 O O . TRP A 1 90 ? -10.794 2.092 8.736 1.00 77.75 90 TRP A O 1
ATOM 695 N N . LEU A 1 91 ? -10.599 2.692 6.587 1.00 80.81 91 LEU A N 1
ATOM 696 C CA . LEU A 1 91 ? -9.527 3.666 6.816 1.00 80.81 91 LEU A CA 1
ATOM 697 C C . LEU A 1 91 ? -9.934 4.837 7.707 1.00 80.81 91 LEU A C 1
ATOM 699 O O . LEU A 1 91 ? -9.105 5.328 8.466 1.00 80.81 91 LEU A O 1
ATOM 703 N N . ALA A 1 92 ? -11.196 5.269 7.652 1.00 75.06 92 ALA A N 1
ATOM 704 C CA . ALA A 1 92 ? -11.689 6.341 8.516 1.00 75.06 92 ALA A CA 1
ATOM 705 C C . ALA A 1 92 ? -11.590 5.987 10.010 1.00 75.06 92 ALA A C 1
ATOM 707 O O . ALA A 1 92 ? -11.464 6.880 10.847 1.00 75.06 92 ALA A O 1
ATOM 708 N N . CYS A 1 93 ? -11.624 4.693 10.337 1.00 78.56 93 CYS A N 1
ATOM 709 C CA . CYS A 1 93 ? -11.556 4.188 11.706 1.00 78.56 93 CYS A CA 1
ATOM 710 C C . CYS A 1 93 ? -10.214 3.517 12.039 1.00 78.56 93 CYS A C 1
ATOM 712 O O . CYS A 1 93 ? -9.925 3.277 13.211 1.00 78.56 93 CYS A O 1
ATOM 714 N N . ALA A 1 94 ? -9.385 3.205 11.040 1.00 77.38 94 ALA A N 1
ATOM 715 C CA . ALA A 1 94 ? -8.099 2.554 11.242 1.00 77.38 94 ALA A CA 1
ATOM 716 C C . ALA A 1 94 ? -7.013 3.575 11.621 1.00 77.38 94 ALA A C 1
ATOM 718 O O . ALA A 1 94 ? -6.680 4.482 10.860 1.00 77.38 94 ALA A O 1
ATOM 719 N N . GLY A 1 95 ? -6.406 3.400 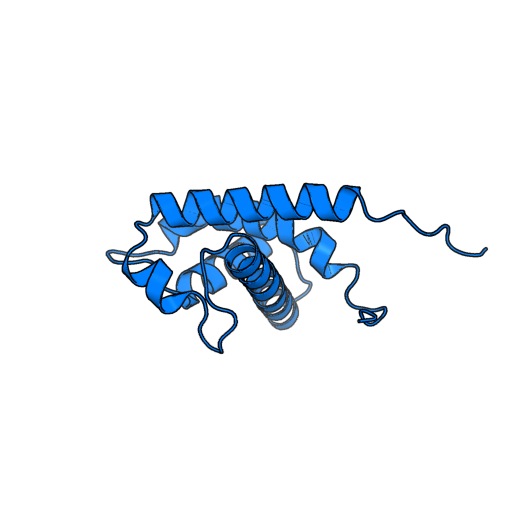12.797 1.00 87.31 95 GLY A N 1
ATOM 720 C CA . GLY A 1 95 ? -5.196 4.137 13.165 1.00 87.31 95 GLY A CA 1
ATOM 721 C C . GLY A 1 95 ? -4.007 3.765 12.270 1.00 87.31 95 GLY A C 1
ATOM 722 O O . GLY A 1 95 ? -3.938 2.650 11.753 1.00 87.31 95 GLY A O 1
ATOM 723 N N . LEU A 1 96 ? -3.038 4.677 12.133 1.00 90.50 96 LEU A N 1
ATOM 724 C CA . LEU A 1 96 ? -1.843 4.508 11.291 1.00 90.50 96 LEU A CA 1
ATOM 725 C C . LEU A 1 96 ? -1.129 3.164 11.503 1.00 90.50 96 LEU A C 1
ATOM 727 O O . LEU A 1 96 ? -0.825 2.476 10.534 1.00 90.50 96 LEU A O 1
ATOM 731 N N . ILE A 1 97 ? -0.910 2.771 12.761 1.00 91.50 97 ILE A N 1
ATOM 732 C CA . ILE A 1 97 ? -0.245 1.505 13.108 1.00 91.50 97 ILE A CA 1
ATOM 733 C C . ILE A 1 97 ? -1.027 0.310 12.551 1.00 91.50 97 ILE A C 1
ATOM 735 O O . ILE A 1 97 ? -0.441 -0.602 11.976 1.00 91.50 97 ILE A O 1
ATOM 739 N N . ASN A 1 98 ? -2.358 0.327 12.667 1.00 92.06 98 ASN A N 1
ATOM 740 C CA . ASN A 1 98 ? -3.192 -0.749 12.141 1.00 92.06 98 ASN A CA 1
ATOM 741 C C . ASN A 1 98 ? -3.093 -0.833 10.614 1.00 92.06 98 ASN A C 1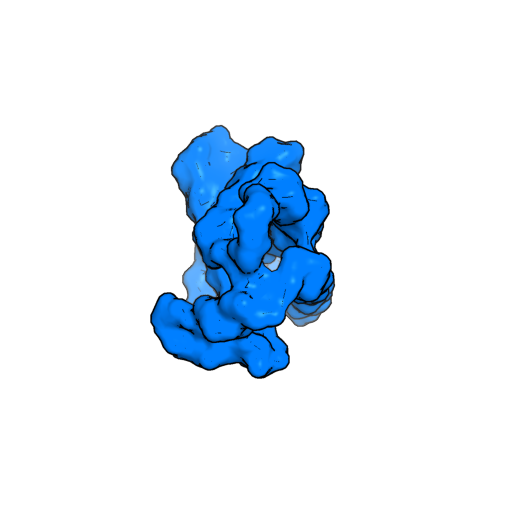
ATOM 743 O O . ASN A 1 98 ? -2.960 -1.921 10.063 1.00 92.06 98 ASN A O 1
ATOM 747 N N . VAL A 1 99 ? -3.088 0.314 9.928 1.00 93.19 99 VAL A N 1
ATOM 748 C CA . VAL A 1 99 ? -2.913 0.344 8.471 1.00 93.19 99 VAL A CA 1
ATOM 749 C C . VAL A 1 99 ? -1.539 -0.194 8.071 1.00 93.19 99 VAL A C 1
ATOM 751 O O . VAL A 1 99 ? -1.467 -1.031 7.178 1.00 93.19 99 VAL A O 1
ATOM 754 N N . GLN A 1 100 ? -0.462 0.203 8.755 1.00 94.69 100 GLN A N 1
ATOM 755 C CA . GLN A 1 100 ? 0.886 -0.324 8.499 1.00 94.69 100 GLN A CA 1
ATOM 756 C C . GLN A 1 100 ? 0.944 -1.846 8.647 1.00 94.69 100 GLN A C 1
ATOM 758 O O . GLN A 1 100 ? 1.432 -2.534 7.750 1.00 94.69 100 GLN A O 1
ATOM 763 N N . MET A 1 101 ? 0.411 -2.378 9.752 1.00 95.19 101 MET A N 1
ATOM 764 C CA . MET A 1 101 ? 0.379 -3.821 9.994 1.00 95.19 101 MET A CA 1
ATOM 765 C C . MET A 1 101 ? -0.422 -4.554 8.920 1.00 95.19 101 MET A C 1
ATOM 767 O O . MET A 1 101 ? 0.005 -5.605 8.445 1.00 95.19 101 MET A O 1
ATOM 771 N N . ILE A 1 102 ? -1.561 -4.002 8.501 1.00 96.00 102 ILE A N 1
ATOM 772 C CA . ILE A 1 102 ? -2.402 -4.605 7.466 1.00 96.00 102 ILE A CA 1
ATOM 773 C C . ILE A 1 102 ? -1.725 -4.575 6.092 1.00 96.00 102 ILE A C 1
ATOM 775 O O . ILE A 1 102 ? -1.760 -5.584 5.391 1.00 96.00 102 ILE A O 1
ATOM 779 N N . VAL A 1 103 ? -1.033 -3.491 5.730 1.00 95.88 103 VAL A N 1
ATOM 780 C CA . VAL A 1 103 ? -0.229 -3.422 4.496 1.00 95.88 103 VAL A CA 1
ATOM 781 C C . VAL A 1 103 ? 0.893 -4.472 4.516 1.00 95.88 103 VAL A C 1
ATOM 783 O O . VAL A 1 103 ? 1.059 -5.219 3.550 1.00 95.88 103 VAL A O 1
ATOM 786 N N . ALA A 1 104 ? 1.618 -4.609 5.630 1.00 96.44 104 ALA A N 1
ATOM 787 C CA . ALA A 1 104 ? 2.658 -5.631 5.777 1.00 96.44 104 ALA A CA 1
ATOM 788 C C . ALA A 1 104 ? 2.088 -7.064 5.752 1.00 96.44 104 ALA A C 1
ATOM 790 O O . ALA A 1 104 ? 2.681 -7.976 5.173 1.00 96.44 104 ALA A O 1
ATOM 791 N N . THR A 1 105 ? 0.907 -7.271 6.337 1.00 97.19 105 THR A N 1
ATOM 792 C CA . THR A 1 105 ? 0.227 -8.575 6.330 1.00 97.19 105 THR A CA 1
ATOM 793 C C . THR A 1 105 ? -0.228 -8.951 4.922 1.00 97.19 105 THR A C 1
ATOM 795 O O . THR A 1 105 ? -0.036 -10.097 4.511 1.00 97.19 105 THR A O 1
ATOM 798 N N . ALA A 1 106 ? -0.744 -7.986 4.153 1.00 95.81 106 ALA A N 1
ATOM 799 C CA . ALA A 1 106 ? -1.092 -8.171 2.749 1.00 95.81 106 ALA A CA 1
ATOM 800 C C . ALA A 1 106 ? 0.128 -8.607 1.925 1.00 95.81 106 ALA A C 1
ATOM 802 O O . ALA A 1 106 ? 0.041 -9.565 1.158 1.00 95.81 106 ALA A O 1
ATOM 803 N N . ALA A 1 107 ? 1.293 -7.985 2.145 1.00 96.25 107 ALA A N 1
ATOM 804 C CA . ALA A 1 107 ? 2.541 -8.424 1.520 1.00 96.25 107 ALA A CA 1
ATOM 805 C C . ALA A 1 107 ? 2.843 -9.903 1.822 1.00 96.25 107 ALA A C 1
ATOM 807 O O . ALA A 1 107 ? 3.144 -10.684 0.922 1.00 96.25 107 ALA A O 1
ATOM 808 N N . GLY A 1 108 ? 2.733 -10.309 3.091 1.00 95.19 108 GLY A N 1
ATOM 809 C CA . GLY A 1 108 ? 2.939 -11.697 3.506 1.00 95.19 108 GLY A CA 1
ATOM 810 C C . GLY A 1 108 ? 1.931 -12.679 2.898 1.00 95.19 108 GLY A C 1
ATOM 811 O O . GLY A 1 108 ? 2.316 -13.789 2.535 1.00 95.19 108 GLY A O 1
ATOM 812 N N . HIS A 1 109 ? 0.663 -12.281 2.769 1.00 94.44 109 HIS A N 1
ATOM 813 C CA . HIS A 1 109 ? -0.371 -13.071 2.097 1.00 94.44 109 HIS A CA 1
ATOM 814 C C . HIS A 1 109 ? -0.002 -13.330 0.635 1.00 94.44 109 HIS A C 1
ATOM 816 O O . HIS A 1 109 ? 0.113 -14.486 0.235 1.00 94.44 109 HIS A O 1
ATOM 822 N N . TRP A 1 110 ? 0.298 -12.277 -0.124 1.00 93.06 110 TRP A N 1
ATOM 823 C CA . TRP A 1 110 ? 0.602 -12.408 -1.546 1.00 93.06 110 TRP A CA 1
ATOM 824 C C . TRP A 1 110 ? 1.904 -13.156 -1.828 1.00 93.06 110 TRP A C 1
ATOM 826 O O . TRP A 1 110 ? 1.963 -13.908 -2.794 1.00 93.06 110 TRP A O 1
ATOM 836 N N . ARG A 1 111 ? 2.927 -13.056 -0.964 1.00 93.38 111 ARG A N 1
ATOM 837 C CA . ARG A 1 111 ? 4.117 -13.923 -1.085 1.00 93.38 111 ARG A CA 1
ATOM 838 C C . ARG A 1 111 ? 3.763 -15.406 -0.994 1.00 93.38 111 ARG A C 1
ATOM 840 O O . ARG A 1 111 ? 4.336 -16.203 -1.729 1.00 93.38 111 ARG A O 1
ATOM 847 N N . ARG A 1 112 ? 2.840 -15.779 -0.099 1.00 91.81 112 ARG A N 1
ATOM 848 C CA . ARG A 1 112 ? 2.393 -17.173 0.041 1.00 91.81 112 ARG A CA 1
ATOM 849 C C . ARG A 1 112 ? 1.568 -17.619 -1.160 1.00 91.81 112 ARG A C 1
ATOM 851 O O . ARG A 1 112 ? 1.858 -18.679 -1.695 1.00 91.81 112 ARG A O 1
ATOM 858 N N . GLU A 1 113 ? 0.614 -16.804 -1.606 1.00 88.94 113 GLU A N 1
ATOM 859 C CA . GLU A 1 113 ? -0.202 -17.099 -2.795 1.00 88.94 113 GLU A CA 1
ATOM 860 C C . GLU A 1 113 ? 0.655 -17.231 -4.062 1.00 88.94 113 GLU A C 1
ATOM 862 O O . GLU A 1 113 ? 0.481 -18.151 -4.848 1.00 88.94 113 GLU A O 1
ATOM 867 N N . LEU A 1 114 ? 1.648 -16.362 -4.260 1.00 85.75 114 LEU A N 1
ATOM 868 C CA . LEU A 1 114 ? 2.530 -16.450 -5.427 1.00 85.75 114 LEU A CA 1
ATOM 869 C C . LEU A 1 114 ? 3.471 -17.660 -5.369 1.00 85.75 114 LEU A C 1
ATOM 871 O O . LEU A 1 114 ? 3.836 -18.194 -6.413 1.00 85.75 114 LEU A O 1
ATOM 875 N N . ALA A 1 115 ? 3.847 -18.118 -4.172 1.00 84.31 115 ALA A N 1
ATOM 876 C CA . ALA A 1 115 ? 4.668 -19.315 -3.999 1.00 84.31 115 ALA A CA 1
ATOM 877 C C . ALA A 1 115 ? 3.911 -20.622 -4.305 1.00 84.31 115 ALA A C 1
ATOM 879 O O . ALA A 1 115 ? 4.550 -21.644 -4.553 1.00 84.31 115 ALA A O 1
ATOM 880 N N . THR A 1 116 ? 2.573 -20.610 -4.286 1.00 81.44 116 THR A N 1
ATOM 881 C CA . THR A 1 116 ? 1.741 -21.780 -4.612 1.00 81.44 116 THR A CA 1
ATOM 882 C C . THR A 1 116 ? 1.367 -21.857 -6.093 1.00 81.44 116 THR A C 1
ATOM 884 O O . THR A 1 116 ? 0.865 -22.895 -6.527 1.00 81.44 116 THR A O 1
ATOM 887 N N . VAL A 1 117 ? 1.648 -20.817 -6.891 1.00 70.88 117 VAL A N 1
ATOM 888 C CA . VAL A 1 117 ? 1.464 -20.850 -8.347 1.00 70.88 117 VAL A CA 1
ATOM 889 C C . VAL A 1 117 ? 2.578 -21.701 -8.973 1.00 70.88 117 VAL A C 1
ATOM 891 O O . VAL A 1 117 ? 3.748 -21.315 -8.912 1.00 70.88 117 VAL A O 1
ATOM 894 N N . PRO A 1 118 ? 2.267 -22.858 -9.588 1.00 58.78 118 PRO A N 1
ATOM 895 C CA . PRO A 1 118 ? 3.283 -23.675 -10.234 1.00 58.78 118 PRO A CA 1
ATOM 896 C C . PRO A 1 118 ? 3.923 -22.896 -11.387 1.00 58.78 118 PRO A C 1
ATOM 898 O O . PRO A 1 118 ? 3.228 -22.379 -12.263 1.00 58.78 118 PRO A O 1
ATOM 901 N N . ILE A 1 119 ? 5.258 -22.838 -11.407 1.00 58.22 119 ILE A N 1
ATOM 902 C CA . ILE A 1 119 ? 6.008 -22.328 -12.558 1.00 58.22 119 ILE A CA 1
ATOM 903 C C . ILE A 1 119 ? 5.735 -23.297 -13.707 1.00 58.22 119 ILE A C 1
ATOM 905 O O . ILE A 1 119 ? 6.285 -24.400 -13.735 1.00 58.22 119 ILE A O 1
ATOM 909 N N . ALA A 1 120 ? 4.854 -22.921 -14.634 1.00 51.75 120 ALA A N 1
ATOM 910 C CA . ALA A 1 120 ? 4.664 -23.695 -15.848 1.00 51.75 120 ALA A CA 1
ATOM 911 C C . ALA A 1 120 ? 6.030 -23.801 -16.554 1.00 51.75 120 ALA A C 1
ATOM 913 O O . ALA A 1 120 ? 6.661 -22.767 -16.801 1.00 51.75 120 ALA A O 1
ATOM 914 N N . PRO A 1 121 ? 6.536 -25.014 -16.842 1.00 43.06 121 PRO A N 1
ATOM 915 C CA . PRO A 1 121 ? 7.780 -25.150 -17.580 1.00 43.06 121 PRO A CA 1
ATOM 916 C C . PRO A 1 121 ? 7.593 -24.489 -18.946 1.00 43.06 121 PRO A C 1
ATOM 918 O O . PRO A 1 121 ? 6.661 -24.822 -19.679 1.00 43.06 121 PRO A O 1
ATOM 921 N N . HIS A 1 122 ? 8.461 -23.532 -19.280 1.00 36.72 122 HIS A N 1
ATOM 922 C CA . HIS A 1 122 ? 8.472 -22.943 -20.614 1.00 36.72 122 HIS A CA 1
ATOM 923 C C . HIS A 1 122 ? 8.661 -24.063 -21.652 1.00 36.72 122 HIS A C 1
ATOM 925 O O . HIS A 1 122 ? 9.622 -24.832 -21.524 1.00 36.72 122 HIS A O 1
ATOM 931 N N . PRO A 1 123 ? 7.783 -24.178 -22.669 1.00 46.84 123 PRO A N 1
ATOM 932 C CA . PRO A 1 123 ? 8.061 -25.046 -23.801 1.00 46.84 123 PRO A CA 1
ATOM 933 C C . PRO A 1 123 ? 9.337 -24.537 -24.482 1.00 46.84 123 PRO A C 1
ATOM 935 O O . PRO A 1 123 ? 9.466 -23.341 -24.751 1.00 46.84 123 PRO A O 1
ATOM 938 N N . ARG A 1 124 ? 10.302 -25.445 -24.649 1.00 47.56 124 ARG A N 1
ATOM 939 C CA . ARG A 1 124 ? 11.548 -25.203 -25.384 1.00 47.56 124 ARG A CA 1
ATOM 940 C C . ARG A 1 124 ? 11.283 -25.051 -26.873 1.00 47.56 124 ARG A C 1
ATOM 942 O O . ARG A 1 124 ? 10.378 -25.760 -27.366 1.00 47.56 124 ARG A O 1
#

Mean predicted aligned error: 7.28 Å

Sequence (124 aa):
MAYPEGASRTWSTGPDLLTEAAAVLPAVVGRGPVRWVEIHAAIYRAACTLGMGRDRPHRLRLADETLDMFTDYLVSAGLAEPRKHPARGWLACAGLINVQMIVATAAGHWRRELATVPIAPHPR

Radius of gyration: 14.82 Å; Cα contacts (8 Å, |Δi|>4): 131; chains: 1; bounding box: 32×40×38 Å

Solvent-accessible surface area (backbone atoms only — not comparable to full-atom values): 6947 Å² total; per-residue (Å²): 134,87,77,62,96,76,60,73,65,60,62,71,48,26,32,59,29,29,42,43,13,30,72,43,29,71,82,57,44,75,94,74,72,54,49,73,68,38,54,41,50,14,26,35,48,23,23,60,75,72,66,42,54,96,44,72,73,48,23,50,50,53,19,51,57,33,48,50,54,48,48,53,42,34,37,75,71,69,61,24,56,100,53,102,66,36,48,60,71,46,30,73,73,36,52,65,68,56,50,29,53,50,37,36,48,42,16,56,50,48,51,53,57,59,68,68,54,77,81,74,78,77,82,128